Protein AF-A0A0G4G2E6-F1 (afdb_monomer_lite)

Organism: NCBI:txid1169474

Foldseek 3Di:
DDDDDDDDDPPPPDPPPDPDLVVLLVVQQVCLCVQAPQLNLLVVLVVLCVVLVQFWPDFDPDADPSRHTLATHGDLCRGPDPPPPVSNPQVQQQAPRPRFRFSHWDDDPDDPDRTHHSVSNSYPPDHPNRTDDLPPDPPRNPD

Secondary structure (DSSP, 8-state):
-----------------PPPHHHHHHHHHHTHHHH--HHHHHHHHHHHHHHTGGGEEEE-S-B-TTS-BS-EEE-TT--S-TT-TTTT-GGGTB-TTT--BBSS-BS-SSSS---B-TGGGT-SS--GGGB--SSSS-TTT--

Sequence (143 aa):
MPKRVLKSAAFQKKPTQLPAPEKWREELRQRAQEVWPRERTVAKLKEILISEAHHIKSTSTELDGDGVPVRVLWCPRFVTSRDAYGGTATAHHACRVCKRHALHLLGKHGRFDPRWCLECGGASGVPAWYFHDRNADCSLCGK

pLDDT: mean 75.09, std 18.11, range [40.44, 95.62]

Structure (mmCIF, N/CA/C/O backbone):
data_AF-A0A0G4G2E6-F1
#
_entry.id   AF-A0A0G4G2E6-F1
#
loop_
_atom_site.group_PDB
_atom_site.id
_atom_site.type_symbol
_atom_site.label_atom_id
_atom_site.label_alt_id
_atom_site.label_comp_id
_atom_site.label_asym_id
_atom_site.label_entity_id
_atom_site.label_seq_id
_atom_site.pdbx_PDB_ins_code
_atom_site.Cartn_x
_atom_site.Cartn_y
_atom_site.Cartn_z
_atom_site.occupancy
_atom_site.B_iso_or_equiv
_atom_site.auth_seq_id
_atom_site.auth_comp_id
_atom_site.auth_asym_id
_atom_site.auth_atom_id
_atom_site.pdbx_PDB_model_num
ATOM 1 N N . MET A 1 1 ? 38.119 -25.573 56.822 1.00 43.12 1 MET A N 1
ATOM 2 C CA . MET A 1 1 ? 37.737 -24.381 56.028 1.00 43.12 1 MET A CA 1
ATOM 3 C C . MET A 1 1 ? 36.925 -24.833 54.811 1.00 43.12 1 MET A C 1
ATOM 5 O O . MET A 1 1 ? 37.536 -25.318 53.865 1.00 43.12 1 MET A O 1
ATOM 9 N N . PRO A 1 2 ? 35.580 -24.782 54.816 1.00 40.44 2 PRO A N 1
ATOM 10 C CA . PRO A 1 2 ? 34.799 -25.181 53.647 1.00 40.44 2 PRO A CA 1
ATOM 11 C C . PRO A 1 2 ? 34.731 -24.039 52.620 1.00 40.44 2 PRO A C 1
ATOM 13 O O . PRO A 1 2 ? 34.427 -22.895 52.958 1.00 40.44 2 PRO A O 1
ATOM 16 N N . LYS A 1 3 ? 35.038 -24.355 51.356 1.00 41.69 3 LYS A N 1
ATOM 17 C CA . LYS A 1 3 ? 34.981 -23.429 50.215 1.00 41.69 3 LYS A CA 1
ATOM 18 C C . LYS A 1 3 ? 33.520 -23.169 49.825 1.00 41.69 3 LYS A C 1
ATOM 20 O O . LYS A 1 3 ? 32.776 -24.096 49.516 1.00 41.69 3 LYS A O 1
ATOM 25 N N . ARG A 1 4 ? 33.121 -21.896 49.838 1.00 42.12 4 ARG A N 1
ATOM 26 C CA . ARG A 1 4 ? 31.793 -21.403 49.441 1.00 42.12 4 ARG A CA 1
ATOM 27 C C . ARG A 1 4 ? 31.659 -21.494 47.915 1.00 42.12 4 ARG A C 1
ATOM 29 O O . ARG A 1 4 ? 32.361 -20.791 47.198 1.00 42.12 4 ARG A O 1
ATOM 36 N N . VAL A 1 5 ? 30.766 -22.348 47.420 1.00 47.38 5 VAL A N 1
ATOM 37 C CA . VAL A 1 5 ? 30.402 -22.394 45.995 1.00 47.38 5 VAL A CA 1
ATOM 38 C C . VAL A 1 5 ? 29.345 -21.318 45.746 1.00 47.38 5 VAL A C 1
ATOM 40 O O . VAL A 1 5 ? 28.210 -21.438 46.208 1.00 47.38 5 VAL A O 1
ATOM 43 N N . LEU A 1 6 ? 29.719 -20.244 45.048 1.00 46.84 6 LEU A N 1
ATOM 44 C CA . LEU A 1 6 ? 28.772 -19.244 44.556 1.00 46.84 6 LEU A CA 1
ATOM 45 C C . LEU A 1 6 ? 27.986 -19.856 43.390 1.00 46.84 6 LEU A C 1
ATOM 47 O O . LEU A 1 6 ? 28.548 -20.159 42.340 1.00 46.84 6 LEU A O 1
ATOM 51 N N . LYS A 1 7 ? 26.680 -20.062 43.585 1.00 43.22 7 LYS A N 1
ATOM 52 C CA . LYS A 1 7 ? 25.756 -20.431 42.508 1.00 43.22 7 LYS A CA 1
ATOM 53 C C . LYS A 1 7 ? 25.499 -19.193 41.649 1.00 43.22 7 LYS A C 1
ATOM 55 O O . LYS A 1 7 ? 24.774 -18.294 42.066 1.00 43.22 7 LYS A O 1
ATOM 60 N N . SER A 1 8 ? 26.085 -19.151 40.459 1.00 46.00 8 SER A N 1
ATOM 61 C CA . SER A 1 8 ? 25.753 -18.162 39.434 1.00 46.00 8 SER A CA 1
ATOM 62 C C . SER A 1 8 ? 24.308 -18.381 38.984 1.00 46.00 8 SER A C 1
ATOM 64 O O . SER A 1 8 ? 23.977 -19.427 38.425 1.00 46.00 8 SER A O 1
ATOM 66 N N . ALA A 1 9 ? 23.433 -17.415 39.260 1.00 43.56 9 ALA A N 1
ATOM 67 C CA . ALA A 1 9 ? 22.060 -17.427 38.780 1.00 43.56 9 ALA A CA 1
ATOM 68 C C . ALA A 1 9 ? 22.062 -17.372 37.245 1.00 43.56 9 ALA A C 1
ATOM 70 O O . ALA A 1 9 ? 22.510 -16.396 36.644 1.00 43.56 9 ALA A O 1
ATOM 71 N N . ALA A 1 10 ? 21.573 -18.435 36.608 1.00 42.84 10 ALA A N 1
ATOM 72 C CA . ALA A 1 10 ? 21.323 -18.445 35.179 1.00 42.84 10 ALA A CA 1
ATOM 73 C C . ALA A 1 10 ? 20.242 -17.401 34.867 1.00 42.84 10 ALA A C 1
ATOM 75 O O . ALA A 1 10 ? 19.078 -17.564 35.234 1.00 42.84 10 ALA A O 1
ATOM 76 N N . PHE A 1 11 ? 20.633 -16.319 34.194 1.00 44.62 11 PHE A N 1
ATOM 77 C CA . PHE A 1 11 ? 19.711 -15.342 33.631 1.00 44.62 11 PHE A CA 1
ATOM 78 C C . PHE A 1 11 ? 18.948 -16.015 32.483 1.00 44.62 11 PHE A C 1
ATOM 80 O O . PHE A 1 11 ? 19.369 -15.996 31.325 1.00 44.62 11 PHE A O 1
ATOM 87 N N . GLN A 1 12 ? 17.841 -16.680 32.815 1.00 44.94 12 GLN A N 1
ATOM 88 C CA . GLN A 1 12 ? 16.915 -17.210 31.826 1.00 44.94 12 GLN A CA 1
ATOM 89 C C . GLN A 1 12 ? 16.243 -16.024 31.129 1.00 44.94 12 GLN A C 1
ATOM 91 O O . GLN A 1 12 ? 15.268 -15.460 31.627 1.00 44.94 12 GLN A O 1
ATOM 96 N N . LYS A 1 13 ? 16.752 -15.638 29.955 1.00 48.19 13 LYS A N 1
ATOM 97 C CA . LYS A 1 13 ? 15.963 -14.849 29.007 1.00 48.19 13 LYS A CA 1
ATOM 98 C C . LYS A 1 13 ? 14.766 -15.713 28.622 1.00 48.19 13 LYS A C 1
ATOM 100 O O . LYS A 1 13 ? 14.906 -16.629 27.814 1.00 48.19 13 LYS A O 1
ATOM 105 N N . LYS A 1 14 ? 13.603 -15.457 29.231 1.00 43.53 14 LYS A N 1
ATOM 106 C CA . LYS A 1 14 ? 12.336 -16.006 28.740 1.00 43.53 14 LYS A CA 1
ATOM 107 C C . LYS A 1 14 ? 12.252 -15.659 27.250 1.00 43.53 14 LYS A C 1
ATOM 109 O O . LYS A 1 14 ? 12.412 -14.481 26.922 1.00 43.53 14 LYS A O 1
ATOM 114 N N . PRO A 1 15 ? 12.028 -16.628 26.349 1.00 40.56 15 PRO A N 1
ATOM 115 C CA . PRO A 1 15 ? 11.669 -16.284 24.990 1.00 40.56 15 PRO A CA 1
ATOM 116 C C . PRO A 1 15 ? 10.373 -15.490 25.098 1.00 40.56 15 PRO A C 1
ATOM 118 O O . PRO A 1 15 ? 9.390 -15.977 25.658 1.00 40.56 15 PRO A O 1
ATOM 121 N N . THR A 1 16 ? 10.394 -14.240 24.645 1.00 46.38 16 THR A N 1
ATOM 122 C CA . THR A 1 16 ? 9.189 -13.439 24.468 1.00 46.38 16 THR A CA 1
ATOM 123 C C . THR A 1 16 ? 8.375 -14.165 23.402 1.00 46.38 16 THR A C 1
ATOM 125 O O . THR A 1 16 ? 8.564 -13.952 22.207 1.00 46.38 16 THR A O 1
ATOM 128 N N . GLN A 1 17 ? 7.567 -15.141 23.822 1.00 45.22 17 GLN A N 1
ATOM 129 C CA . GLN A 1 17 ? 6.614 -15.796 22.947 1.00 45.22 17 GLN A CA 1
ATOM 130 C C . GLN A 1 17 ? 5.695 -14.686 22.465 1.00 45.22 17 GLN A C 1
ATOM 132 O O . GLN A 1 17 ? 4.942 -14.109 23.249 1.00 45.22 17 GLN A O 1
ATOM 137 N N . LEU A 1 18 ? 5.831 -14.341 21.185 1.00 47.75 18 LEU A N 1
ATOM 138 C CA . LEU A 1 18 ? 4.879 -13.474 20.518 1.00 47.75 18 LEU A CA 1
ATOM 139 C C . LEU A 1 18 ? 3.483 -14.059 20.790 1.00 47.75 18 LEU A C 1
ATOM 141 O O . LEU A 1 18 ? 3.313 -15.275 20.634 1.00 47.75 18 LEU A O 1
ATOM 145 N N . PRO A 1 19 ? 2.517 -13.246 21.249 1.00 51.53 19 PRO A N 1
ATOM 146 C CA . PRO A 1 19 ? 1.179 -13.729 21.552 1.00 51.53 19 PRO A CA 1
ATOM 147 C C . PRO A 1 19 ? 0.596 -14.475 20.351 1.00 51.53 19 PRO A C 1
ATOM 149 O O . PRO A 1 19 ? 0.911 -14.168 19.196 1.00 51.53 19 PRO A O 1
ATOM 152 N N . ALA A 1 20 ? -0.244 -15.476 20.636 1.00 54.38 20 ALA A N 1
ATOM 153 C CA . ALA A 1 20 ? -0.920 -16.258 19.611 1.00 54.38 20 ALA A CA 1
ATOM 154 C C . ALA A 1 20 ? -1.516 -15.305 18.554 1.00 54.38 20 ALA A C 1
ATOM 156 O O . ALA A 1 20 ? -2.177 -14.333 18.942 1.00 54.38 20 ALA A O 1
ATOM 157 N N . PRO A 1 21 ? -1.290 -15.546 17.246 1.00 59.38 21 PRO A N 1
ATOM 158 C CA . PRO A 1 21 ? -1.581 -14.572 16.199 1.00 59.38 21 PRO A CA 1
ATOM 159 C C . PRO A 1 21 ? -3.003 -14.011 16.220 1.00 59.38 21 PRO A C 1
ATOM 161 O O . PRO A 1 21 ? -3.199 -12.917 15.714 1.00 59.38 21 PRO A O 1
ATOM 164 N N . GLU A 1 22 ? -3.982 -14.734 16.766 1.00 59.59 22 GLU A N 1
ATOM 165 C CA . GLU A 1 22 ? -5.382 -14.307 16.853 1.00 59.59 22 GLU A CA 1
ATOM 166 C C . GLU A 1 22 ? -5.667 -13.320 17.988 1.00 59.59 22 GLU A C 1
ATOM 168 O O . GLU A 1 22 ? -6.269 -12.283 17.726 1.00 59.59 22 GLU A O 1
ATOM 173 N N . LYS A 1 23 ? -5.187 -13.566 19.215 1.00 63.09 23 LYS A N 1
ATOM 174 C CA . LYS A 1 23 ? -5.407 -12.634 20.341 1.00 63.09 23 LYS A CA 1
ATOM 175 C C . LYS A 1 23 ? -4.724 -11.286 20.100 1.00 63.09 23 LYS A C 1
ATOM 177 O O . LYS A 1 23 ? -5.325 -10.241 20.309 1.00 63.09 23 LYS A O 1
ATOM 182 N N . TRP A 1 24 ? -3.515 -11.320 19.541 1.00 62.62 24 TRP A N 1
ATOM 183 C CA . TRP A 1 24 ? -2.779 -10.121 19.133 1.00 62.62 24 TRP A CA 1
ATOM 184 C C . TRP A 1 24 ? -3.505 -9.297 18.059 1.00 62.62 24 TRP A C 1
ATOM 186 O O . TRP A 1 24 ? -3.491 -8.069 18.096 1.00 62.62 24 TRP A O 1
ATOM 196 N N . ARG A 1 25 ? -4.151 -9.958 17.086 1.00 60.84 25 ARG A N 1
ATOM 197 C CA . ARG A 1 25 ? -4.929 -9.274 16.035 1.00 60.84 25 ARG A CA 1
ATOM 198 C C . ARG A 1 25 ? -6.130 -8.548 16.617 1.00 60.84 25 ARG A C 1
ATOM 200 O O . ARG A 1 25 ? -6.421 -7.441 16.180 1.00 60.84 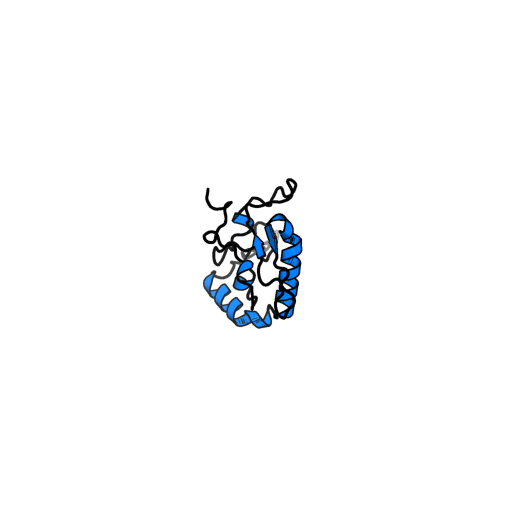25 ARG A O 1
ATOM 207 N N . GLU A 1 26 ? -6.825 -9.188 17.548 1.00 62.53 26 GLU A N 1
ATOM 208 C CA . GLU A 1 26 ? -8.016 -8.624 18.175 1.00 62.53 26 GLU A CA 1
ATOM 209 C C . GLU A 1 26 ? -7.652 -7.395 19.020 1.00 62.53 26 GLU A C 1
ATOM 211 O O . GLU A 1 26 ? -8.236 -6.329 18.841 1.00 62.53 26 GLU A O 1
ATOM 216 N N . GLU A 1 27 ? -6.588 -7.486 19.823 1.00 66.06 27 GLU A N 1
ATOM 217 C CA . GLU A 1 27 ? -6.063 -6.360 20.607 1.00 66.06 27 GLU A CA 1
ATOM 218 C C . GLU A 1 27 ? -5.596 -5.187 19.725 1.00 66.06 27 GLU A C 1
ATOM 220 O O . GLU A 1 27 ? -5.884 -4.026 20.025 1.00 66.06 27 GLU A O 1
ATOM 225 N N . LEU A 1 28 ? -4.911 -5.462 18.606 1.00 63.25 28 LEU A N 1
ATOM 226 C CA . LEU A 1 28 ? -4.496 -4.418 17.661 1.00 63.25 28 LEU A CA 1
ATOM 227 C C . LEU A 1 28 ? -5.677 -3.771 16.932 1.00 63.25 28 LEU A C 1
ATOM 229 O O . LEU A 1 28 ? -5.644 -2.567 16.691 1.00 63.25 28 LEU A O 1
ATOM 233 N N . ARG A 1 29 ? -6.714 -4.541 16.582 1.00 62.06 29 ARG A N 1
ATOM 234 C CA . ARG A 1 29 ? -7.940 -4.004 15.970 1.00 62.06 29 ARG A CA 1
ATOM 235 C C . ARG A 1 29 ? -8.688 -3.094 16.932 1.00 62.06 29 ARG A C 1
ATOM 237 O O . ARG A 1 29 ? -9.109 -2.016 16.528 1.00 62.06 29 ARG A O 1
ATOM 244 N N . GLN A 1 30 ? -8.808 -3.496 18.194 1.00 62.12 30 GLN A N 1
ATOM 245 C CA . GLN A 1 30 ? -9.496 -2.711 19.221 1.00 62.12 30 GLN A CA 1
ATOM 246 C C . GLN A 1 30 ? -8.768 -1.398 19.533 1.00 62.12 30 GLN A C 1
ATOM 248 O O . GLN A 1 30 ? -9.410 -0.402 19.847 1.00 62.12 30 GLN A O 1
ATOM 253 N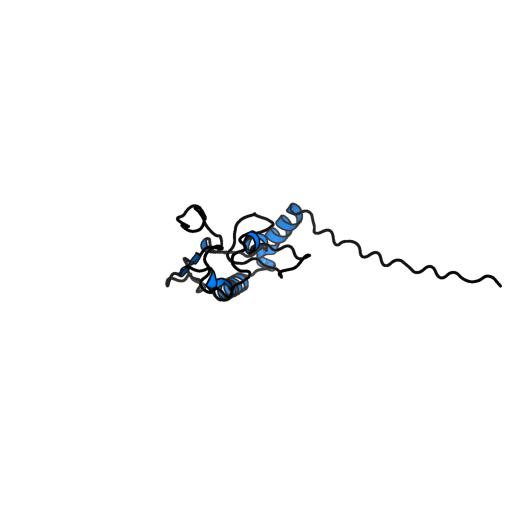 N . ARG A 1 31 ? -7.440 -1.364 19.375 1.00 58.84 31 ARG A N 1
ATOM 254 C CA . ARG A 1 31 ? -6.607 -0.175 19.626 1.00 58.84 31 ARG A CA 1
ATOM 255 C C . ARG A 1 31 ? -6.175 0.555 18.357 1.00 58.84 31 ARG A C 1
ATOM 257 O O . ARG A 1 31 ? -5.382 1.486 18.424 1.00 58.84 31 ARG A O 1
ATOM 264 N N . ALA A 1 32 ? -6.690 0.151 17.200 1.00 59.62 32 ALA A N 1
ATOM 265 C CA . ALA A 1 32 ? -6.304 0.656 15.887 1.00 59.62 32 ALA A CA 1
ATOM 266 C C . ALA A 1 32 ? -6.277 2.194 15.822 1.00 59.62 32 ALA A C 1
ATOM 268 O O . ALA A 1 32 ? -5.267 2.783 15.447 1.00 59.62 32 ALA A O 1
ATOM 269 N N . GLN A 1 33 ? -7.345 2.851 16.285 1.00 53.00 33 GLN A N 1
ATOM 270 C CA . GLN A 1 33 ? -7.457 4.315 16.278 1.00 53.00 33 GLN A CA 1
ATOM 271 C C . GLN A 1 33 ? -6.564 5.008 17.323 1.00 53.00 33 GLN A C 1
ATOM 273 O O . GLN A 1 33 ? -6.071 6.102 17.065 1.00 53.00 33 GLN A O 1
ATOM 278 N N . GLU A 1 34 ? -6.287 4.364 18.461 1.00 59.34 34 GLU A N 1
ATOM 279 C CA . GLU A 1 34 ? -5.348 4.879 19.472 1.00 59.34 34 GLU A CA 1
ATOM 280 C C . GLU A 1 34 ? -3.887 4.756 19.012 1.00 59.34 34 GLU A C 1
ATOM 282 O O . GLU A 1 34 ? -3.034 5.573 19.356 1.00 59.34 34 G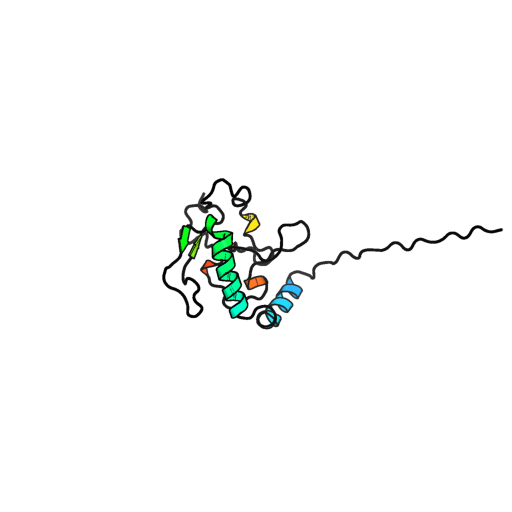LU A O 1
ATOM 287 N N . VAL A 1 35 ? -3.583 3.718 18.228 1.00 65.75 35 VAL A N 1
ATOM 288 C CA . VAL A 1 35 ? -2.229 3.407 17.753 1.00 65.75 35 VAL A CA 1
ATOM 289 C C . VAL A 1 35 ? -1.927 4.132 16.431 1.00 65.75 35 VAL A C 1
ATOM 291 O O . VAL A 1 35 ? -0.785 4.552 16.205 1.00 65.75 35 VAL A O 1
ATOM 294 N N . TRP A 1 36 ? -2.933 4.328 15.573 1.00 78.56 36 TRP A N 1
ATOM 295 C CA . TRP A 1 36 ? -2.826 4.948 14.249 1.00 78.56 36 TRP A CA 1
ATOM 296 C C . TRP A 1 36 ? -3.961 5.948 13.960 1.00 78.56 36 TRP A C 1
ATOM 298 O O . TRP A 1 36 ? -4.920 5.619 13.252 1.00 78.56 36 TRP A O 1
ATOM 308 N N . PRO A 1 37 ? -3.808 7.209 14.401 1.00 84.94 37 PRO A N 1
ATOM 309 C CA . PRO A 1 37 ? -4.624 8.318 13.909 1.00 84.94 37 PRO A CA 1
ATOM 310 C C . PRO A 1 37 ? -4.579 8.432 12.376 1.00 84.94 37 PRO A C 1
ATOM 312 O O . PRO A 1 37 ? -3.611 7.989 11.732 1.00 84.94 37 PRO A O 1
ATOM 315 N N . ARG A 1 38 ? -5.609 9.042 11.772 1.00 88.06 38 ARG A N 1
ATOM 316 C CA . ARG A 1 38 ? -5.707 9.185 10.308 1.00 88.06 38 ARG A CA 1
ATOM 317 C C . ARG A 1 38 ? -4.499 9.929 9.748 1.00 88.06 38 ARG A C 1
ATOM 319 O O . ARG A 1 38 ? -3.891 9.456 8.791 1.00 88.06 38 ARG A O 1
ATOM 326 N N . GLU A 1 39 ? -4.085 11.009 10.396 1.00 90.50 39 GLU A N 1
ATOM 327 C CA . GLU A 1 39 ? -2.952 11.852 10.007 1.00 90.50 39 GLU A CA 1
ATOM 328 C C . GLU A 1 39 ? -1.651 11.044 9.969 1.00 90.50 39 GLU A C 1
ATOM 330 O O . GLU A 1 39 ? -0.861 11.151 9.029 1.00 90.50 39 GLU A O 1
ATOM 335 N N . ARG A 1 40 ? -1.455 10.161 10.959 1.00 91.00 40 ARG A N 1
ATOM 336 C CA . ARG A 1 40 ? -0.297 9.262 11.010 1.00 91.00 40 ARG A CA 1
ATOM 337 C C . ARG A 1 40 ? -0.331 8.251 9.866 1.00 91.00 40 ARG A C 1
ATOM 339 O O . ARG A 1 40 ? 0.705 7.978 9.257 1.00 91.00 40 ARG A O 1
ATOM 346 N N . THR A 1 41 ? -1.508 7.707 9.562 1.00 92.06 41 THR A N 1
ATOM 347 C CA . THR A 1 41 ? -1.688 6.775 8.441 1.00 92.06 41 THR A CA 1
ATOM 348 C C . THR A 1 41 ? -1.385 7.461 7.110 1.00 92.06 41 THR A C 1
ATOM 350 O O . THR A 1 41 ? -0.623 6.924 6.310 1.00 92.06 41 THR A O 1
ATOM 353 N N . VAL A 1 42 ? -1.897 8.675 6.903 1.00 94.31 42 VAL A N 1
ATOM 354 C CA . VAL A 1 42 ? -1.650 9.498 5.708 1.00 94.31 42 VAL A CA 1
ATOM 355 C C . VAL A 1 42 ? -0.163 9.809 5.550 1.00 94.31 42 VAL A C 1
ATOM 357 O O . VAL A 1 42 ? 0.396 9.600 4.471 1.00 94.31 42 VAL A O 1
ATOM 360 N N . ALA A 1 43 ? 0.505 10.243 6.622 1.00 94.06 43 ALA A N 1
ATOM 361 C CA . ALA A 1 43 ? 1.942 10.503 6.604 1.00 94.06 43 ALA A CA 1
ATOM 362 C C . ALA A 1 43 ? 2.734 9.248 6.206 1.00 94.06 43 ALA A C 1
ATOM 364 O O . ALA A 1 43 ? 3.620 9.314 5.351 1.00 94.06 43 ALA A O 1
ATOM 365 N N . LYS A 1 44 ? 2.365 8.083 6.756 1.00 94.62 44 LYS A N 1
ATOM 366 C CA . LYS A 1 44 ? 3.034 6.824 6.419 1.00 94.62 44 LYS A CA 1
ATOM 367 C C . LYS A 1 44 ? 2.761 6.372 4.984 1.00 94.62 44 LYS A C 1
ATOM 369 O O . LYS A 1 44 ? 3.670 5.859 4.342 1.00 94.62 44 LYS A O 1
ATOM 374 N N . LEU A 1 45 ? 1.551 6.574 4.460 1.00 95.56 45 LEU A N 1
ATOM 375 C CA . LEU A 1 45 ? 1.236 6.278 3.057 1.00 95.56 45 LEU A CA 1
ATOM 376 C C . LEU A 1 45 ? 2.096 7.120 2.106 1.00 95.56 45 LEU A C 1
ATOM 378 O O . LEU A 1 45 ? 2.644 6.575 1.152 1.00 95.56 45 LEU A O 1
ATOM 382 N N . LYS A 1 46 ? 2.281 8.415 2.395 1.00 95.25 46 LYS A N 1
ATOM 383 C CA . LYS A 1 46 ? 3.152 9.304 1.605 1.00 95.25 46 LYS A CA 1
ATOM 384 C C . LYS A 1 46 ? 4.617 8.856 1.652 1.00 95.25 46 LYS A C 1
ATOM 386 O O . LYS A 1 46 ? 5.266 8.805 0.612 1.00 95.25 46 LYS A O 1
ATOM 391 N N . GLU A 1 47 ? 5.115 8.459 2.823 1.00 94.38 47 GLU A N 1
ATOM 392 C CA . GLU A 1 47 ? 6.463 7.887 2.972 1.00 94.38 47 GLU A CA 1
ATOM 393 C C . GLU A 1 47 ? 6.633 6.605 2.138 1.00 94.38 47 GLU A C 1
ATOM 395 O O . GLU A 1 47 ? 7.619 6.466 1.419 1.00 94.38 47 GLU A O 1
ATOM 400 N N . ILE A 1 48 ? 5.646 5.703 2.185 1.00 94.06 48 ILE A N 1
ATOM 401 C CA . ILE A 1 48 ? 5.651 4.437 1.438 1.00 94.06 48 ILE A CA 1
ATOM 402 C C . ILE A 1 48 ? 5.715 4.683 -0.071 1.00 94.06 48 ILE A C 1
ATOM 404 O O . ILE A 1 48 ? 6.475 4.007 -0.761 1.00 94.06 48 ILE A O 1
ATOM 408 N N . LEU A 1 49 ? 4.956 5.654 -0.588 1.00 94.44 49 LEU A N 1
ATOM 409 C CA . LEU A 1 49 ? 4.982 5.996 -2.014 1.00 94.44 49 LEU A CA 1
ATOM 410 C C . LEU A 1 49 ? 6.374 6.429 -2.485 1.00 94.44 49 LEU A C 1
ATOM 412 O O . LEU A 1 49 ? 6.741 6.151 -3.623 1.00 94.44 49 LEU A O 1
ATOM 416 N N . ILE A 1 50 ? 7.154 7.071 -1.613 1.00 92.06 50 ILE A N 1
ATOM 417 C CA . ILE A 1 50 ? 8.522 7.500 -1.913 1.00 92.06 50 ILE A CA 1
ATOM 418 C C . ILE A 1 50 ? 9.488 6.316 -1.793 1.00 92.06 50 ILE A C 1
ATOM 420 O O . ILE A 1 50 ? 10.249 6.046 -2.722 1.00 92.06 50 ILE A O 1
ATOM 424 N N . SER A 1 51 ? 9.460 5.587 -0.673 1.00 89.06 51 SER A N 1
ATOM 425 C CA . SER A 1 51 ? 10.420 4.505 -0.408 1.00 89.06 51 SER A CA 1
ATOM 426 C C . SER A 1 51 ? 10.252 3.310 -1.349 1.00 89.06 51 SER A C 1
ATOM 428 O O . SER A 1 51 ? 11.228 2.655 -1.707 1.00 89.06 51 SER A O 1
ATOM 430 N N . GLU A 1 52 ? 9.019 3.043 -1.778 1.00 90.88 52 GLU A N 1
ATOM 431 C CA . GLU A 1 52 ? 8.658 1.916 -2.646 1.00 90.88 52 GLU A CA 1
ATOM 432 C C . GLU A 1 52 ? 8.391 2.355 -4.092 1.00 90.88 52 GLU A C 1
ATOM 434 O O . GLU A 1 52 ? 7.853 1.583 -4.885 1.00 90.88 52 GLU A O 1
ATOM 439 N N . ALA A 1 53 ? 8.791 3.576 -4.474 1.00 91.31 53 ALA A N 1
ATOM 440 C CA . ALA A 1 53 ? 8.585 4.121 -5.820 1.00 91.31 53 ALA A CA 1
ATOM 441 C C . ALA A 1 53 ? 9.109 3.197 -6.932 1.00 91.31 53 ALA A C 1
ATOM 443 O O . ALA A 1 53 ? 8.557 3.150 -8.028 1.00 91.31 53 ALA A O 1
ATOM 444 N N . HIS A 1 54 ? 10.139 2.404 -6.636 1.00 88.56 54 HIS A N 1
ATOM 445 C CA . HIS A 1 54 ? 10.712 1.437 -7.565 1.00 88.56 54 HIS A CA 1
ATOM 446 C C . HIS A 1 54 ? 9.755 0.291 -7.938 1.00 88.56 54 HIS A C 1
ATOM 448 O O . HIS A 1 54 ? 9.954 -0.329 -8.979 1.00 88.56 54 HIS A O 1
ATOM 454 N N . HIS A 1 55 ? 8.703 0.044 -7.152 1.00 89.75 55 HIS A N 1
ATOM 455 C CA . HIS A 1 55 ? 7.641 -0.924 -7.442 1.00 89.75 55 HIS A CA 1
ATOM 456 C C . HIS A 1 55 ? 6.409 -0.326 -8.127 1.00 89.75 55 HIS A C 1
ATOM 458 O O . HIS A 1 55 ? 5.533 -1.070 -8.591 1.00 89.75 55 HIS A O 1
ATOM 464 N N . ILE A 1 56 ? 6.327 1.001 -8.203 1.00 91.06 56 ILE A N 1
ATOM 465 C CA . ILE A 1 56 ? 5.164 1.726 -8.709 1.00 91.06 56 ILE A CA 1
ATOM 466 C C . ILE A 1 56 ? 5.303 1.931 -10.217 1.00 91.06 56 ILE A C 1
ATOM 468 O O . ILE A 1 56 ? 6.278 2.495 -10.702 1.00 91.06 56 ILE A O 1
ATOM 472 N N . LYS A 1 57 ? 4.299 1.472 -10.966 1.00 89.75 57 LYS A N 1
ATOM 473 C CA . LYS A 1 57 ? 4.191 1.668 -12.418 1.00 89.75 57 LYS A CA 1
ATOM 474 C C . LYS A 1 57 ? 3.605 3.037 -12.752 1.00 89.75 57 LYS A C 1
ATOM 476 O O . LYS A 1 57 ? 4.041 3.666 -13.708 1.00 89.75 57 LYS A O 1
ATOM 481 N N . SER A 1 58 ? 2.603 3.472 -11.990 1.00 90.50 58 SER A N 1
ATOM 482 C CA . SER A 1 58 ? 1.971 4.784 -12.142 1.00 90.50 58 SER A CA 1
ATOM 483 C C . SER A 1 58 ? 1.150 5.171 -10.908 1.00 90.50 58 SER A C 1
ATOM 485 O O . SER A 1 58 ? 0.683 4.315 -10.152 1.00 90.50 58 SER A O 1
ATOM 487 N N . THR A 1 59 ? 0.948 6.475 -10.722 1.00 92.12 59 THR A N 1
ATOM 488 C CA . THR A 1 59 ? 0.078 7.073 -9.697 1.00 92.12 59 THR A CA 1
ATOM 489 C C . THR A 1 59 ? -0.936 8.000 -10.359 1.00 92.12 59 THR A C 1
ATOM 491 O O . THR A 1 59 ? -0.603 8.672 -11.336 1.00 92.12 59 THR A O 1
ATOM 494 N N . SER A 1 60 ? -2.165 8.059 -9.842 1.00 91.12 60 SER A N 1
ATOM 495 C CA . SER A 1 60 ? -3.145 9.055 -10.287 1.00 91.12 60 SER A CA 1
ATOM 496 C C . SER A 1 60 ? -2.718 10.469 -9.898 1.00 91.12 60 SER A C 1
ATOM 498 O O . SER A 1 60 ? -2.060 10.671 -8.879 1.00 91.12 60 SER A O 1
ATOM 500 N N . THR A 1 61 ? -3.145 11.450 -10.691 1.00 90.94 61 THR A N 1
ATOM 501 C CA . THR A 1 61 ? -3.071 12.875 -10.333 1.00 90.94 61 THR A CA 1
ATOM 502 C C . THR A 1 61 ? -4.215 13.302 -9.412 1.00 90.94 61 THR A C 1
ATOM 504 O O . THR A 1 61 ? -4.069 14.263 -8.666 1.00 90.94 61 THR A O 1
ATOM 50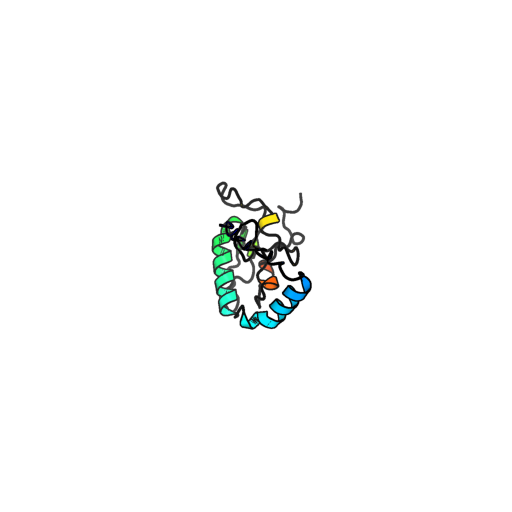7 N N . GLU A 1 62 ? -5.340 12.581 -9.434 1.00 95.50 62 GLU A N 1
ATOM 508 C CA . GLU A 1 62 ? -6.436 12.748 -8.478 1.00 95.50 62 GLU A CA 1
ATOM 509 C C . GLU A 1 62 ? -5.999 12.279 -7.079 1.00 95.50 62 GLU A C 1
ATOM 511 O O . GLU A 1 62 ? -5.419 11.193 -6.924 1.00 95.50 62 GLU A O 1
ATOM 516 N N . LEU A 1 63 ? -6.279 13.112 -6.075 1.00 95.62 63 LEU A N 1
ATOM 517 C CA . LEU A 1 63 ? -5.974 12.887 -4.665 1.00 95.62 63 LEU A CA 1
ATOM 518 C C . LEU A 1 63 ? -7.278 12.826 -3.857 1.00 95.62 63 LEU A C 1
ATOM 520 O O . LEU A 1 63 ? -8.246 13.505 -4.192 1.00 95.62 63 LEU A O 1
ATOM 524 N N . ASP A 1 64 ? -7.292 12.033 -2.789 1.00 92.31 64 ASP A N 1
ATOM 525 C CA . ASP A 1 64 ? -8.370 12.041 -1.803 1.00 92.31 64 ASP A CA 1
ATOM 526 C C . ASP A 1 64 ? -8.346 13.323 -0.944 1.00 92.31 64 ASP A C 1
ATOM 528 O O . ASP A 1 64 ? -7.461 14.175 -1.074 1.00 92.31 64 ASP A O 1
ATOM 532 N N . GLY A 1 65 ? -9.317 13.456 -0.033 1.00 92.38 65 GLY A N 1
ATOM 533 C CA . GLY A 1 65 ? -9.421 14.607 0.874 1.00 92.38 65 GLY A CA 1
ATOM 534 C C . GLY A 1 65 ? -8.213 14.819 1.800 1.00 92.38 65 GLY A C 1
ATOM 535 O O . GLY A 1 65 ? -8.077 15.898 2.367 1.00 92.38 65 GLY A O 1
ATOM 536 N N . ASP A 1 66 ? -7.312 13.838 1.913 1.00 91.81 66 ASP A N 1
ATOM 537 C CA . ASP A 1 66 ? -6.090 13.893 2.724 1.00 91.81 66 ASP A CA 1
ATOM 538 C C . ASP A 1 66 ? -4.811 14.069 1.869 1.00 91.81 66 ASP A C 1
ATOM 540 O O . ASP A 1 66 ? -3.665 14.016 2.359 1.00 91.81 66 ASP A O 1
ATOM 544 N N . GLY A 1 67 ? -4.980 14.291 0.563 1.00 92.06 67 GLY A N 1
ATOM 545 C CA . GLY A 1 67 ? -3.888 14.477 -0.384 1.00 92.06 67 GLY A CA 1
ATOM 546 C C . GLY A 1 67 ? -3.126 13.185 -0.688 1.00 92.06 67 GLY A C 1
ATOM 547 O O . GLY A 1 67 ? -1.915 13.236 -0.921 1.00 92.06 67 GLY A O 1
ATOM 548 N N . VAL A 1 68 ? -3.785 12.027 -0.618 1.00 94.75 68 VAL A N 1
ATOM 549 C CA . VAL A 1 68 ? -3.234 10.718 -0.999 1.00 94.75 68 VAL A CA 1
ATOM 550 C C . VAL A 1 68 ? -3.784 10.332 -2.377 1.00 94.75 68 VAL A C 1
ATOM 552 O O . VAL A 1 68 ? -4.984 10.475 -2.593 1.00 94.75 68 VAL A O 1
ATOM 555 N N . PRO A 1 69 ? -2.969 9.824 -3.324 1.00 94.50 69 PRO A N 1
ATOM 556 C CA . PRO A 1 69 ? -3.476 9.397 -4.625 1.00 94.50 69 PRO A CA 1
ATOM 557 C C . PRO A 1 69 ? -4.635 8.410 -4.496 1.00 94.50 69 PRO A C 1
ATOM 559 O O . PRO A 1 69 ? -4.541 7.428 -3.756 1.00 94.50 69 PRO A O 1
ATOM 562 N N . VAL A 1 70 ? -5.717 8.639 -5.242 1.00 94.06 70 VAL A N 1
ATOM 563 C CA . VAL A 1 70 ? -6.881 7.737 -5.223 1.00 94.06 70 VAL A CA 1
ATOM 564 C C . VAL A 1 70 ? -6.566 6.381 -5.856 1.00 94.06 70 VAL A C 1
ATOM 566 O O . VAL A 1 70 ? -7.159 5.366 -5.487 1.00 94.06 70 VAL A O 1
ATOM 569 N N . ARG A 1 71 ? -5.611 6.333 -6.796 1.00 92.69 71 ARG A N 1
ATOM 570 C CA . ARG A 1 71 ? -5.161 5.106 -7.464 1.00 92.69 71 ARG A CA 1
ATOM 571 C C . ARG A 1 71 ? -3.641 5.059 -7.577 1.00 92.69 71 ARG A C 1
ATOM 573 O O . ARG A 1 71 ? -2.991 6.030 -7.959 1.00 92.69 71 ARG A O 1
ATOM 580 N N . VAL A 1 72 ? -3.087 3.879 -7.318 1.00 92.62 72 VAL A N 1
ATOM 581 C CA . VAL A 1 72 ? -1.662 3.574 -7.480 1.00 92.62 72 VAL A CA 1
ATOM 582 C C . VAL A 1 72 ? -1.545 2.192 -8.101 1.00 92.62 72 VAL A C 1
ATOM 584 O O . VAL A 1 72 ? -2.032 1.211 -7.539 1.00 92.62 72 VAL A O 1
ATOM 587 N N . LEU A 1 73 ? -0.904 2.103 -9.262 1.00 91.25 73 LEU A N 1
ATOM 588 C CA . LEU A 1 73 ? -0.629 0.834 -9.920 1.00 91.25 73 LEU A CA 1
ATOM 589 C C . LEU A 1 73 ? 0.801 0.414 -9.602 1.00 91.25 73 LEU A C 1
ATOM 591 O O . LEU A 1 73 ? 1.753 1.106 -9.954 1.00 91.25 73 LEU A O 1
ATOM 595 N N . TRP A 1 74 ? 0.967 -0.744 -8.973 1.00 91.50 74 TRP A N 1
ATOM 596 C CA . TRP A 1 74 ? 2.279 -1.240 -8.565 1.00 91.50 74 TRP A CA 1
ATOM 597 C C . TRP A 1 74 ? 2.338 -2.769 -8.601 1.00 91.50 74 TRP A C 1
ATOM 599 O O . TRP A 1 74 ? 1.314 -3.457 -8.669 1.00 91.50 74 TRP A O 1
ATOM 609 N N . CYS A 1 75 ? 3.550 -3.320 -8.584 1.00 89.25 75 CYS A N 1
ATOM 610 C CA . CYS A 1 75 ? 3.769 -4.761 -8.514 1.00 89.25 75 CYS A CA 1
ATOM 611 C C . CYS A 1 75 ? 5.079 -5.072 -7.781 1.00 89.25 75 CYS A C 1
ATOM 613 O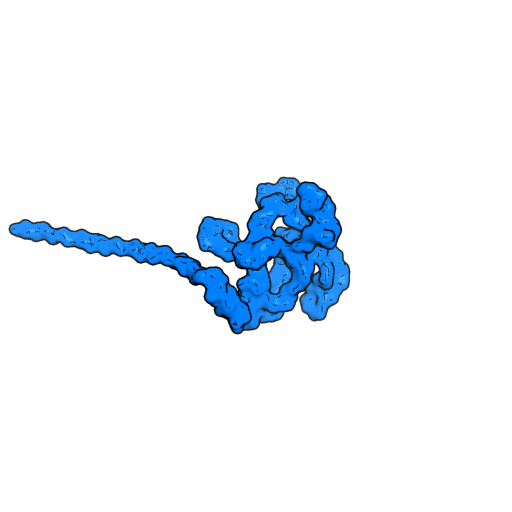 O . CYS A 1 75 ? 6.100 -4.482 -8.127 1.00 89.25 75 CYS A O 1
ATOM 615 N N . PRO A 1 76 ? 5.112 -6.064 -6.870 1.00 86.88 76 PRO A N 1
ATOM 616 C CA . PRO A 1 76 ? 6.349 -6.450 -6.184 1.00 86.88 76 PRO A CA 1
ATOM 617 C C . PRO A 1 76 ? 7.427 -7.005 -7.134 1.00 86.88 76 PRO A C 1
ATOM 619 O O . PRO A 1 76 ? 8.598 -7.044 -6.783 1.00 86.88 76 PRO A O 1
ATOM 622 N N . ARG A 1 77 ? 7.046 -7.461 -8.339 1.00 84.25 77 ARG A N 1
ATOM 623 C CA . ARG A 1 77 ? 7.975 -7.927 -9.387 1.00 84.25 77 ARG A CA 1
ATOM 624 C C . ARG A 1 77 ? 8.445 -6.802 -10.318 1.00 84.25 77 ARG A C 1
ATOM 626 O O . ARG A 1 77 ? 9.376 -7.014 -11.087 1.00 84.25 77 ARG A O 1
ATOM 633 N N . PHE A 1 78 ? 7.789 -5.640 -10.302 1.00 86.06 78 PHE A N 1
ATOM 634 C CA . PHE A 1 78 ? 8.217 -4.482 -11.084 1.00 86.06 78 PHE A CA 1
ATOM 635 C C . PHE A 1 78 ? 9.316 -3.750 -10.324 1.00 86.06 78 PHE A C 1
ATOM 637 O O . PHE A 1 78 ? 9.131 -3.467 -9.148 1.00 86.06 78 PHE A O 1
ATOM 644 N N . VAL A 1 79 ? 10.445 -3.468 -10.970 1.00 84.56 79 VAL A N 1
ATOM 645 C CA . VAL A 1 79 ? 11.557 -2.735 -10.358 1.00 84.56 79 VAL A CA 1
ATOM 646 C C . VAL A 1 79 ? 12.158 -1.799 -11.407 1.00 84.56 79 VAL A C 1
ATOM 648 O O . VAL A 1 79 ? 12.639 -2.269 -12.436 1.00 84.56 79 VAL A O 1
ATOM 651 N N . THR A 1 80 ? 12.121 -0.485 -11.172 1.00 77.69 80 THR A N 1
ATOM 652 C CA . THR A 1 80 ? 12.625 0.527 -12.128 1.00 77.69 80 THR A CA 1
ATOM 653 C C . THR A 1 80 ? 14.146 0.706 -12.111 1.00 77.69 80 THR A C 1
ATOM 655 O O . THR A 1 80 ? 14.705 1.193 -13.090 1.00 77.69 80 THR A O 1
ATOM 658 N N . SER A 1 81 ? 14.832 0.284 -11.043 1.00 68.25 81 SER A N 1
ATOM 659 C CA . SER A 1 81 ? 16.296 0.322 -10.929 1.00 68.25 81 SER A CA 1
ATOM 660 C C . SER A 1 81 ? 16.876 -1.071 -10.686 1.00 68.25 81 SER A C 1
ATOM 662 O O . SER A 1 81 ? 16.425 -1.798 -9.802 1.00 68.25 81 SER A O 1
ATOM 664 N N . ARG A 1 82 ? 17.925 -1.431 -11.438 1.00 56.31 82 ARG A N 1
ATOM 665 C CA . ARG A 1 82 ? 18.652 -2.700 -11.256 1.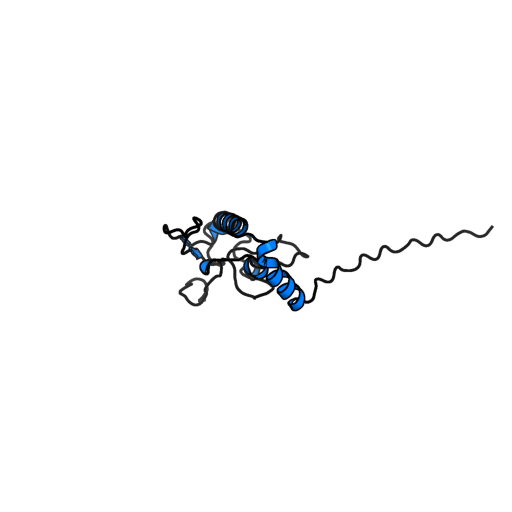00 56.31 82 ARG A CA 1
ATOM 666 C C . ARG A 1 82 ? 19.374 -2.789 -9.903 1.00 56.31 82 ARG A C 1
ATOM 668 O O . ARG A 1 82 ? 19.659 -3.899 -9.469 1.00 56.31 82 ARG A O 1
ATOM 675 N N . ASP A 1 83 ? 19.598 -1.660 -9.225 1.00 56.53 83 ASP A N 1
ATOM 676 C CA . ASP A 1 83 ? 20.316 -1.599 -7.944 1.00 56.53 83 ASP A CA 1
ATOM 677 C C . ASP A 1 83 ? 19.441 -1.892 -6.718 1.00 56.53 83 ASP A C 1
ATOM 679 O O . ASP A 1 83 ? 19.935 -1.982 -5.592 1.00 56.53 83 ASP A O 1
ATOM 683 N N . ALA A 1 84 ? 18.137 -2.111 -6.903 1.00 59.66 84 ALA A N 1
ATOM 684 C CA . ALA A 1 84 ? 17.267 -2.613 -5.845 1.00 59.66 84 ALA A CA 1
ATOM 685 C C . ALA A 1 84 ? 17.461 -4.137 -5.675 1.00 59.66 84 ALA A C 1
ATOM 687 O O . ALA A 1 84 ? 16.541 -4.930 -5.881 1.00 59.66 84 ALA A O 1
ATOM 688 N N . TYR A 1 85 ? 18.670 -4.557 -5.281 1.00 48.41 85 TYR A N 1
ATOM 689 C CA . TYR A 1 85 ? 19.105 -5.961 -5.153 1.00 48.41 85 TYR A CA 1
ATOM 690 C C . TYR A 1 85 ? 18.285 -6.807 -4.148 1.00 48.41 85 TYR A C 1
ATOM 692 O O . TYR A 1 85 ? 18.438 -8.024 -4.096 1.00 48.41 85 TYR A O 1
ATOM 700 N N . GLY A 1 86 ? 17.376 -6.196 -3.377 1.00 48.69 86 GLY A N 1
ATOM 701 C CA . GLY A 1 86 ? 16.412 -6.884 -2.503 1.00 48.69 86 GLY A CA 1
ATOM 702 C C . GLY A 1 86 ? 14.939 -6.757 -2.919 1.00 48.69 86 GLY A C 1
ATOM 703 O O . GLY A 1 86 ? 14.079 -7.329 -2.243 1.00 48.69 86 GLY A O 1
ATOM 704 N N . GLY A 1 87 ? 14.644 -6.010 -3.993 1.00 51.09 87 GLY A N 1
ATOM 705 C CA . GLY A 1 87 ? 13.291 -5.603 -4.392 1.00 51.09 87 GLY A CA 1
ATOM 706 C C . GLY A 1 87 ? 12.469 -6.705 -5.064 1.00 51.09 87 GLY A C 1
ATOM 707 O O . GLY A 1 87 ? 11.254 -6.739 -4.936 1.00 51.09 87 GLY A O 1
ATOM 708 N N . THR A 1 88 ? 13.095 -7.683 -5.717 1.00 56.41 88 THR A N 1
ATOM 709 C CA . THR A 1 88 ? 12.355 -8.749 -6.426 1.00 56.41 88 THR A CA 1
ATOM 710 C C . THR A 1 88 ? 11.747 -9.808 -5.502 1.00 56.41 88 THR A C 1
ATOM 712 O O . THR A 1 88 ? 10.918 -10.615 -5.934 1.00 56.41 88 THR A O 1
ATOM 715 N N . ALA A 1 89 ? 12.130 -9.830 -4.221 1.00 65.62 89 ALA A N 1
ATOM 716 C CA . ALA A 1 89 ? 11.635 -10.805 -3.263 1.00 65.62 89 ALA A CA 1
ATOM 717 C C . ALA A 1 89 ? 10.179 -10.498 -2.877 1.00 65.62 89 ALA A C 1
ATOM 719 O O . ALA A 1 89 ? 9.903 -9.744 -1.947 1.00 65.62 89 ALA A O 1
ATOM 720 N N . THR A 1 90 ? 9.220 -11.161 -3.526 1.00 71.00 90 THR A N 1
ATOM 721 C CA . THR A 1 90 ? 7.778 -11.007 -3.243 1.00 71.00 90 THR A CA 1
ATOM 722 C C . THR A 1 90 ? 7.416 -11.267 -1.779 1.00 71.00 90 THR A C 1
ATOM 724 O O . THR A 1 90 ? 6.496 -10.651 -1.244 1.00 71.00 90 THR A O 1
ATOM 727 N N . ALA A 1 91 ? 8.170 -12.134 -1.096 1.00 75.06 91 ALA A N 1
ATOM 728 C CA . ALA A 1 91 ? 8.008 -12.402 0.333 1.00 75.06 91 ALA A CA 1
ATOM 729 C C . ALA A 1 91 ? 8.241 -11.157 1.210 1.00 75.06 91 ALA A C 1
ATOM 731 O O . ALA A 1 91 ? 7.805 -11.125 2.364 1.00 75.06 91 ALA A O 1
ATOM 732 N N . HIS A 1 92 ? 8.915 -10.124 0.691 1.00 81.31 92 HIS A N 1
ATOM 733 C CA . HIS A 1 92 ? 9.107 -8.860 1.393 1.00 81.31 92 HIS A CA 1
ATOM 734 C C . HIS A 1 92 ? 7.843 -8.019 1.524 1.00 81.31 92 HIS A C 1
ATOM 736 O O . HIS A 1 92 ? 7.696 -7.307 2.513 1.00 81.31 92 HIS A O 1
ATOM 742 N N . HIS A 1 93 ? 6.906 -8.238 0.612 1.00 88.38 93 HIS A N 1
ATOM 743 C CA . HIS A 1 93 ? 5.616 -7.566 0.539 1.00 88.38 93 HIS A CA 1
ATOM 744 C C . HIS A 1 93 ? 4.481 -8.395 1.155 1.00 88.38 93 HIS A C 1
ATOM 746 O O . HIS A 1 93 ? 3.383 -7.894 1.370 1.00 88.38 93 HIS A O 1
ATOM 752 N N . ALA A 1 94 ? 4.721 -9.671 1.473 1.00 88.38 94 ALA A N 1
ATOM 753 C CA . ALA A 1 94 ? 3.706 -10.566 2.023 1.00 88.38 94 ALA A CA 1
ATOM 754 C C . ALA A 1 94 ? 3.510 -10.366 3.537 1.00 88.38 94 ALA A C 1
ATOM 756 O O . ALA A 1 94 ? 4.375 -10.704 4.353 1.00 88.38 94 ALA A O 1
ATOM 757 N N . CYS A 1 95 ? 2.336 -9.870 3.931 1.00 87.19 95 CYS A N 1
ATOM 758 C CA . CYS A 1 95 ? 1.974 -9.723 5.337 1.00 87.19 95 CYS A CA 1
ATOM 759 C C . CYS A 1 95 ? 1.926 -11.093 6.031 1.00 87.19 95 CYS A C 1
ATOM 761 O O . CYS A 1 95 ? 1.209 -11.998 5.599 1.00 87.19 95 CYS A O 1
ATOM 763 N N . ARG A 1 96 ? 2.628 -11.260 7.162 1.00 82.81 96 ARG A N 1
ATOM 764 C CA . ARG A 1 96 ? 2.631 -12.546 7.888 1.00 82.81 96 ARG A CA 1
ATOM 765 C C . ARG A 1 96 ? 1.265 -12.913 8.470 1.00 82.81 96 ARG A C 1
ATOM 767 O O . ARG A 1 96 ? 1.007 -14.099 8.682 1.00 82.81 96 ARG A O 1
ATOM 774 N N . VAL A 1 97 ? 0.418 -11.908 8.689 1.00 83.38 97 VAL A N 1
ATOM 775 C CA . VAL A 1 97 ? -0.884 -12.003 9.351 1.00 83.38 97 VAL A CA 1
ATOM 776 C C . VAL A 1 97 ? -1.981 -12.380 8.351 1.00 83.38 97 VAL A C 1
ATOM 778 O O . VAL A 1 97 ? -2.518 -13.484 8.433 1.00 83.38 97 VAL A O 1
ATOM 781 N N . CYS A 1 98 ? -2.277 -11.499 7.391 1.00 86.19 98 CYS A N 1
ATOM 782 C CA . CYS A 1 98 ? -3.365 -11.677 6.420 1.00 86.19 98 CYS A CA 1
ATOM 783 C C . CYS A 1 98 ? -2.928 -12.287 5.080 1.00 86.19 98 CYS A C 1
ATOM 785 O O . CYS A 1 98 ? -3.765 -12.494 4.211 1.00 86.19 98 CYS A O 1
ATOM 787 N N . LYS A 1 99 ? -1.626 -12.544 4.883 1.00 86.75 99 LYS A N 1
ATOM 788 C CA . LYS A 1 99 ? -1.033 -13.126 3.661 1.00 86.75 99 LYS A CA 1
ATOM 789 C C . LYS A 1 99 ? -1.200 -12.307 2.371 1.00 86.75 99 LYS A C 1
ATOM 791 O O . LYS A 1 99 ? -0.649 -12.693 1.344 1.00 86.75 99 LYS A O 1
ATOM 796 N N . ARG A 1 100 ? -1.878 -11.155 2.414 1.00 90.31 100 ARG A N 1
ATOM 797 C CA . ARG A 1 100 ? -1.957 -10.203 1.295 1.00 90.31 100 ARG A CA 1
ATOM 798 C C . ARG A 1 100 ? -0.582 -9.590 1.019 1.00 90.31 100 ARG A C 1
ATOM 800 O O . ARG A 1 100 ? 0.195 -9.360 1.951 1.00 90.31 100 ARG A O 1
ATOM 807 N N . HIS A 1 101 ? -0.305 -9.307 -0.253 1.00 91.75 101 HIS A N 1
ATOM 808 C CA . HIS A 1 101 ? 0.855 -8.508 -0.643 1.00 91.75 101 HIS A CA 1
ATOM 809 C C . HIS A 1 101 ? 0.506 -7.031 -0.474 1.00 91.75 101 HIS A C 1
ATOM 811 O O . HIS A 1 101 ? -0.474 -6.570 -1.052 1.00 91.75 101 HIS A O 1
ATOM 817 N N . ALA A 1 102 ? 1.280 -6.317 0.326 1.00 94.06 102 ALA A N 1
ATOM 818 C CA . ALA A 1 102 ? 1.146 -4.889 0.563 1.00 94.06 102 ALA A CA 1
ATOM 819 C C . ALA A 1 102 ? 2.377 -4.166 0.021 1.00 94.06 102 ALA A C 1
ATOM 821 O O . ALA A 1 102 ? 3.453 -4.753 0.040 1.00 94.06 102 ALA A O 1
ATOM 822 N N . LEU A 1 103 ? 2.223 -2.917 -0.427 1.00 92.81 103 LEU A N 1
ATOM 823 C CA . LEU A 1 103 ? 3.309 -2.131 -1.034 1.00 92.81 103 LEU A CA 1
ATOM 824 C C . LEU A 1 103 ? 4.496 -1.969 -0.085 1.00 92.81 103 LEU A C 1
ATOM 826 O O . LEU A 1 103 ? 5.632 -1.885 -0.520 1.00 92.81 103 LEU A O 1
ATOM 830 N N . HIS A 1 104 ? 4.221 -1.958 1.216 1.00 92.12 104 HIS A N 1
ATOM 831 C CA . HIS A 1 104 ? 5.231 -1.947 2.260 1.00 92.12 104 HIS A CA 1
ATOM 832 C C . HIS A 1 104 ? 4.699 -2.657 3.503 1.00 92.12 104 HIS A C 1
ATOM 834 O O . HIS A 1 104 ? 3.496 -2.619 3.764 1.00 92.12 104 HIS A O 1
ATOM 840 N N . LEU A 1 105 ? 5.569 -3.256 4.316 1.00 90.50 105 LEU A N 1
ATOM 841 C CA . LEU A 1 105 ? 5.196 -3.831 5.613 1.00 90.50 105 LEU A CA 1
ATOM 842 C C . LEU A 1 105 ? 5.820 -3.028 6.756 1.00 90.50 105 LEU A C 1
ATOM 844 O O . LEU A 1 105 ? 6.959 -2.591 6.663 1.00 90.50 105 LEU A O 1
ATOM 848 N N . LEU A 1 106 ? 5.095 -2.885 7.862 1.00 85.50 106 LEU A N 1
ATOM 849 C CA . LEU A 1 106 ? 5.620 -2.327 9.104 1.00 85.50 106 LEU A CA 1
ATOM 850 C C . LEU A 1 106 ? 6.645 -3.282 9.741 1.00 85.50 106 LEU A C 1
ATOM 852 O O . LEU A 1 106 ? 6.487 -4.503 9.677 1.00 85.50 106 LEU A O 1
ATOM 856 N N . GLY A 1 107 ? 7.651 -2.710 10.408 1.00 76.69 107 GLY A N 1
ATOM 857 C CA . GLY A 1 107 ? 8.728 -3.437 11.093 1.00 76.69 107 GLY A CA 1
ATOM 858 C C . GLY A 1 107 ? 10.055 -3.420 10.325 1.00 76.69 107 GLY A C 1
ATOM 859 O O . GLY A 1 107 ? 10.098 -3.113 9.135 1.00 76.69 107 GLY A O 1
ATOM 860 N N . LYS A 1 108 ? 11.165 -3.731 11.006 1.00 66.25 108 LYS A N 1
ATOM 861 C CA . LYS A 1 108 ? 12.495 -3.790 10.377 1.00 66.25 108 LYS A CA 1
ATOM 862 C C . LYS A 1 108 ? 12.736 -5.149 9.719 1.00 66.25 108 LYS A C 1
ATOM 864 O O . LYS A 1 108 ? 12.205 -6.174 10.145 1.00 66.25 108 LYS A O 1
ATOM 869 N N . HIS A 1 109 ? 13.563 -5.168 8.675 1.00 57.41 109 HIS A N 1
ATOM 870 C CA . HIS A 1 109 ? 14.052 -6.417 8.087 1.00 57.41 109 HIS A CA 1
ATOM 871 C C . HIS A 1 109 ? 15.019 -7.095 9.074 1.00 57.41 109 HIS A C 1
ATOM 873 O O . HIS A 1 109 ? 16.018 -6.499 9.468 1.00 57.41 109 HIS A O 1
ATOM 879 N N . GLY A 1 110 ? 14.692 -8.304 9.547 1.00 57.81 110 GLY A N 1
ATOM 880 C CA . GLY A 1 110 ? 15.475 -9.009 10.567 1.00 57.81 110 GLY A CA 1
ATOM 881 C C . GLY A 1 110 ? 14.811 -10.294 11.075 1.00 57.81 110 GLY A C 1
ATOM 882 O O . GLY A 1 110 ? 13.648 -10.570 10.781 1.00 57.81 110 GLY A O 1
ATOM 883 N N . ARG A 1 111 ? 15.559 -11.115 11.831 1.00 52.47 111 ARG A N 1
ATOM 884 C CA . ARG A 1 111 ? 15.136 -12.481 12.219 1.00 52.47 111 ARG A CA 1
ATOM 885 C C . ARG A 1 111 ? 14.025 -12.547 13.275 1.00 52.47 111 ARG A C 1
ATOM 887 O O . ARG A 1 111 ? 13.442 -13.615 13.430 1.00 52.47 111 ARG A O 1
ATOM 894 N N . PHE A 1 112 ? 13.713 -11.449 13.967 1.00 52.72 112 PHE A N 1
ATOM 895 C CA . PHE A 1 112 ? 12.849 -11.495 15.156 1.00 52.72 112 PHE A CA 1
ATOM 896 C C . PHE A 1 112 ? 11.634 -10.562 15.129 1.00 52.72 112 PHE A C 1
ATOM 898 O O . PHE A 1 112 ? 10.722 -10.784 15.919 1.00 52.72 112 PHE A O 1
ATOM 905 N N . ASP A 1 113 ? 11.553 -9.610 14.193 1.00 57.88 113 ASP A N 1
ATOM 906 C CA . ASP A 1 113 ? 10.393 -8.719 14.107 1.00 57.88 113 ASP A CA 1
ATOM 907 C C . ASP A 1 113 ? 9.346 -9.264 13.121 1.00 57.88 113 ASP A C 1
ATOM 909 O O . ASP A 1 113 ? 9.623 -9.439 11.924 1.00 57.88 113 ASP A O 1
ATOM 913 N N . PRO A 1 114 ? 8.121 -9.573 13.583 1.00 66.75 114 PRO A N 1
ATOM 914 C CA . PRO A 1 114 ? 7.035 -9.933 12.690 1.00 66.75 114 PRO A CA 1
ATOM 915 C C . PRO A 1 114 ? 6.637 -8.713 11.853 1.00 66.75 114 PRO A C 1
ATOM 917 O O . PRO A 1 114 ? 6.114 -7.732 12.365 1.00 66.75 114 PRO A O 1
ATOM 920 N N . ARG A 1 115 ? 6.850 -8.793 10.537 1.00 78.06 115 ARG A N 1
ATOM 921 C CA . ARG A 1 115 ? 6.348 -7.776 9.609 1.00 78.06 115 ARG A CA 1
ATOM 922 C C . ARG A 1 115 ? 4.870 -7.985 9.291 1.00 78.06 115 ARG A C 1
ATOM 924 O O . ARG A 1 115 ? 4.457 -9.083 8.894 1.00 78.06 115 ARG A O 1
ATOM 931 N N . TRP A 1 116 ? 4.091 -6.920 9.402 1.00 87.12 116 TRP A N 1
ATOM 932 C CA . TRP A 1 116 ? 2.657 -6.894 9.110 1.00 87.12 116 TRP A CA 1
ATOM 933 C C . TRP A 1 116 ? 2.301 -5.674 8.261 1.00 87.12 116 TRP A C 1
ATOM 935 O O . TRP A 1 116 ? 3.035 -4.693 8.226 1.00 87.12 116 TRP A O 1
ATOM 945 N N . CYS A 1 117 ? 1.187 -5.733 7.538 1.00 91.38 117 CYS A N 1
ATOM 946 C CA . CYS A 1 117 ? 0.706 -4.588 6.770 1.00 91.38 117 CYS A CA 1
ATOM 947 C C . CYS A 1 117 ? 0.115 -3.506 7.692 1.00 91.38 117 CYS A C 1
ATOM 949 O O . CYS A 1 117 ? -0.169 -3.778 8.858 1.00 91.38 117 CYS A O 1
ATOM 951 N N . LEU A 1 118 ? -0.100 -2.300 7.159 1.00 91.31 118 LEU A N 1
ATOM 952 C CA . LEU A 1 118 ? -0.725 -1.177 7.864 1.00 91.31 118 LEU A CA 1
ATOM 953 C C . LEU A 1 118 ? -2.055 -1.581 8.513 1.00 91.31 118 LEU A C 1
ATOM 955 O O . LEU A 1 118 ? -2.234 -1.379 9.708 1.00 91.31 118 LEU A O 1
ATOM 959 N N . GLU A 1 119 ? -2.935 -2.240 7.757 1.00 90.31 119 GLU A N 1
ATOM 960 C CA . GLU A 1 119 ? -4.248 -2.690 8.242 1.00 90.31 119 GLU A CA 1
ATOM 961 C C . GLU A 1 119 ? -4.124 -3.682 9.415 1.00 90.31 119 GLU A C 1
ATOM 963 O O . GLU A 1 119 ? -4.758 -3.518 10.452 1.00 90.31 119 GLU A O 1
ATOM 968 N N . CYS A 1 120 ? -3.241 -4.682 9.307 1.00 86.62 120 CYS A N 1
ATOM 969 C CA . CYS A 1 120 ? -2.981 -5.623 10.406 1.00 86.62 120 CYS A CA 1
ATOM 970 C C . CYS A 1 120 ? -2.246 -4.982 11.592 1.00 86.62 120 CYS A C 1
ATOM 972 O O . CYS A 1 120 ? -2.261 -5.553 12.677 1.00 86.62 120 CYS A O 1
ATOM 974 N N . GLY A 1 121 ? -1.595 -3.836 11.384 1.00 84.12 121 GLY A N 1
ATOM 975 C CA . GLY A 1 121 ? -0.995 -3.007 12.427 1.00 84.12 121 GLY A CA 1
ATOM 976 C C . GLY A 1 121 ? -1.968 -2.011 13.063 1.00 84.12 121 GLY A C 1
ATOM 977 O O . GLY A 1 121 ? -1.530 -1.222 13.898 1.00 84.12 121 GLY A O 1
ATOM 978 N N . GLY A 1 122 ? -3.247 -2.030 12.670 1.00 84.19 122 GLY A N 1
ATOM 979 C CA . GLY A 1 122 ? -4.290 -1.162 13.214 1.00 84.19 122 GLY A CA 1
ATOM 980 C C . GLY A 1 122 ? -4.447 0.184 12.499 1.00 84.19 122 GLY A C 1
ATOM 981 O O . GLY A 1 122 ? -5.150 1.048 12.999 1.00 84.19 122 GLY A O 1
ATOM 982 N N . ALA A 1 123 ? -3.826 0.407 11.341 1.00 87.75 123 ALA A N 1
ATOM 983 C CA . ALA A 1 123 ? -4.071 1.635 10.586 1.00 87.75 123 ALA A CA 1
ATOM 984 C C . ALA A 1 123 ? -5.484 1.642 9.979 1.00 87.75 123 ALA A C 1
ATOM 986 O O . ALA A 1 123 ? -5.919 0.656 9.379 1.00 87.75 123 ALA A O 1
ATOM 987 N N . SER A 1 124 ? -6.179 2.773 10.099 1.00 84.06 124 SER A N 1
ATOM 988 C CA . SER A 1 124 ? -7.511 2.991 9.524 1.00 84.06 124 SER A CA 1
ATOM 989 C C . SER A 1 124 ? -7.443 3.781 8.211 1.00 84.06 124 SER A C 1
ATOM 991 O O . SER A 1 124 ? -6.518 4.557 7.976 1.00 84.06 124 SER A O 1
ATOM 993 N N . GLY A 1 125 ? -8.414 3.571 7.315 1.00 86.94 125 GLY A N 1
ATOM 994 C CA . GLY A 1 125 ? -8.461 4.269 6.021 1.00 86.94 125 GLY A CA 1
ATOM 995 C C . GLY A 1 125 ? -7.314 3.900 5.072 1.00 86.94 125 GLY A C 1
ATOM 996 O O . GLY A 1 125 ? -6.894 4.715 4.250 1.00 86.94 125 GLY A O 1
ATOM 997 N N . VAL A 1 126 ? -6.771 2.688 5.199 1.00 92.19 126 VAL A N 1
ATOM 998 C CA . VAL A 1 126 ? -5.756 2.170 4.277 1.00 92.19 126 VAL A CA 1
ATOM 999 C C . VAL A 1 126 ? -6.398 1.988 2.893 1.00 92.19 126 VAL A C 1
ATOM 1001 O O . VAL A 1 126 ? -7.358 1.223 2.776 1.00 92.19 126 VAL A O 1
ATOM 1004 N N . PRO A 1 127 ? -5.908 2.667 1.842 1.00 94.44 127 PRO A N 1
ATOM 1005 C CA . PRO A 1 127 ? -6.540 2.632 0.529 1.00 94.44 127 PRO A CA 1
ATOM 1006 C C . PRO A 1 127 ? -6.363 1.269 -0.141 1.00 94.44 127 PRO A C 1
ATOM 1008 O O . PRO A 1 127 ? -5.364 0.582 0.068 1.00 94.44 127 PRO A O 1
ATOM 1011 N N . ALA A 1 128 ? -7.309 0.882 -0.998 1.00 93.62 128 ALA A N 1
ATOM 1012 C CA . ALA A 1 128 ? -7.295 -0.432 -1.645 1.00 93.62 128 ALA A CA 1
ATOM 1013 C C . ALA A 1 128 ? -5.999 -0.697 -2.432 1.00 93.62 128 ALA A C 1
ATOM 1015 O O . ALA A 1 128 ? -5.452 -1.797 -2.353 1.00 93.62 128 ALA A O 1
ATOM 1016 N N . TRP A 1 129 ? -5.469 0.329 -3.111 1.00 93.94 129 TRP A N 1
ATOM 1017 C CA . TRP A 1 129 ? -4.238 0.234 -3.900 1.00 93.94 129 TRP A CA 1
ATOM 1018 C C . TRP A 1 129 ? -3.002 -0.118 -3.070 1.00 93.94 129 TRP A C 1
ATOM 1020 O O . TRP A 1 129 ? -2.014 -0.592 -3.624 1.00 93.94 129 TRP A O 1
ATOM 1030 N N . TYR A 1 130 ? -3.025 0.073 -1.746 1.00 95.50 130 TYR A N 1
ATOM 1031 C CA . TYR A 1 130 ? -1.916 -0.324 -0.877 1.00 95.50 130 TYR A CA 1
ATOM 1032 C C . TYR A 1 130 ? -1.671 -1.838 -0.928 1.00 95.50 130 TYR A C 1
ATOM 1034 O O . TYR A 1 130 ? -0.550 -2.299 -0.708 1.00 95.50 130 TYR A O 1
ATOM 1042 N N . PHE A 1 131 ? -2.699 -2.618 -1.258 1.00 94.19 131 PHE A N 1
ATOM 1043 C CA . PHE A 1 131 ? -2.577 -4.045 -1.488 1.00 94.19 131 PHE A CA 1
ATOM 1044 C C . PHE A 1 131 ? -2.472 -4.347 -2.977 1.00 94.19 131 PHE A C 1
ATOM 1046 O O . PHE A 1 131 ? -3.183 -3.783 -3.801 1.00 94.19 131 PHE A O 1
ATOM 1053 N N . HIS A 1 132 ? -1.585 -5.275 -3.315 1.00 91.25 132 HIS A N 1
ATOM 1054 C CA . HIS A 1 132 ? -1.407 -5.701 -4.688 1.00 91.25 132 HIS A CA 1
ATOM 1055 C C . HIS A 1 132 ? -2.579 -6.579 -5.121 1.00 91.25 132 HIS A C 1
ATOM 1057 O O . HIS A 1 132 ? -2.817 -7.636 -4.526 1.00 91.25 132 HIS A O 1
ATOM 1063 N N . ASP A 1 133 ? -3.251 -6.176 -6.193 1.00 84.12 133 ASP A N 1
ATOM 1064 C CA . ASP A 1 133 ? -4.205 -7.021 -6.893 1.00 84.12 133 ASP A CA 1
ATOM 1065 C C . ASP A 1 133 ? -3.486 -7.814 -7.992 1.00 84.12 133 ASP A C 1
ATOM 1067 O O . ASP A 1 133 ? -2.933 -7.252 -8.939 1.00 84.12 133 ASP A O 1
ATOM 1071 N N . ARG A 1 134 ? -3.454 -9.141 -7.835 1.00 72.94 134 ARG A N 1
ATOM 1072 C CA . ARG A 1 134 ? -2.854 -10.045 -8.826 1.00 72.94 134 ARG A CA 1
ATOM 1073 C C . ARG A 1 134 ? -3.780 -10.304 -10.014 1.00 72.94 134 ARG A C 1
ATOM 1075 O O . ARG A 1 134 ? -3.269 -10.604 -11.089 1.00 72.94 134 ARG A O 1
ATOM 1082 N N . ASN A 1 135 ? -5.094 -10.227 -9.805 1.00 68.12 135 ASN A N 1
ATOM 1083 C CA . ASN A 1 135 ? -6.108 -10.677 -10.757 1.00 68.12 135 ASN A CA 1
ATOM 1084 C C . ASN A 1 135 ? -6.599 -9.537 -11.656 1.00 68.12 135 ASN A C 1
ATOM 1086 O O . ASN A 1 135 ? -6.984 -9.795 -12.790 1.00 68.12 135 ASN A O 1
ATOM 1090 N N . ALA A 1 136 ? -6.545 -8.293 -11.183 1.00 63.88 136 ALA A N 1
ATOM 1091 C CA . ALA A 1 136 ? -6.928 -7.111 -11.953 1.00 63.88 136 ALA A CA 1
ATOM 1092 C C . ALA A 1 136 ? -5.781 -6.582 -12.844 1.00 63.88 136 ALA A C 1
ATOM 1094 O O . ALA A 1 136 ? -5.361 -5.444 -12.693 1.00 63.88 136 ALA A O 1
ATOM 1095 N N . ASP A 1 137 ? -5.248 -7.394 -13.766 1.00 57.75 137 ASP A N 1
ATOM 1096 C CA . ASP A 1 137 ? -4.341 -6.944 -14.852 1.00 57.75 137 ASP A CA 1
ATOM 1097 C C . ASP A 1 137 ? -2.841 -6.803 -14.529 1.00 57.75 137 ASP A C 1
ATOM 1099 O O . ASP A 1 137 ? -2.085 -6.108 -15.224 1.00 57.75 137 ASP A O 1
ATOM 1103 N N . CYS A 1 138 ? -2.326 -7.508 -13.517 1.00 74.25 138 CYS A N 1
ATOM 1104 C CA . CYS A 1 138 ? -0.880 -7.533 -13.309 1.00 74.25 138 CYS A CA 1
ATOM 1105 C C . CYS A 1 138 ? -0.164 -8.497 -14.275 1.00 74.25 138 CYS A C 1
ATOM 1107 O O . CYS A 1 138 ? 0.150 -9.638 -13.927 1.00 74.25 138 CYS A O 1
ATOM 1109 N N . SER A 1 139 ? 0.222 -7.991 -15.450 1.00 74.75 139 SER A N 1
ATOM 1110 C CA . SER A 1 139 ? 1.015 -8.709 -16.472 1.00 74.75 139 SER A CA 1
ATOM 1111 C C . SER A 1 139 ? 2.353 -9.295 -15.988 1.00 74.75 139 SER A C 1
ATOM 1113 O O . SER A 1 139 ? 2.971 -10.096 -16.682 1.00 74.75 139 SER A O 1
ATOM 1115 N N . LEU A 1 140 ? 2.817 -8.906 -14.795 1.00 75.44 140 LEU A N 1
ATOM 1116 C CA . LEU A 1 140 ? 4.049 -9.409 -14.181 1.00 75.44 140 LEU A CA 1
ATOM 1117 C C . LEU A 1 140 ? 3.802 -10.564 -13.205 1.00 75.44 140 LEU A C 1
ATOM 1119 O O . LEU A 1 140 ? 4.726 -11.323 -12.917 1.00 75.44 140 LEU A O 1
ATOM 1123 N N . CYS A 1 141 ? 2.583 -10.698 -12.678 1.00 76.06 141 CYS A N 1
ATOM 1124 C CA . CYS A 1 141 ? 2.204 -11.752 -11.735 1.00 76.06 141 CYS A CA 1
ATOM 1125 C C . CYS A 1 141 ? 1.598 -12.980 -12.429 1.00 76.06 141 CYS A C 1
ATOM 1127 O O . CYS A 1 141 ? 1.615 -14.054 -11.836 1.00 76.06 141 CYS A O 1
ATOM 1129 N N . GLY A 1 142 ? 1.131 -12.827 -13.674 1.00 60.97 142 GLY A N 1
ATOM 1130 C CA . GLY A 1 142 ? 0.629 -13.890 -14.551 1.00 60.97 142 GLY A CA 1
ATOM 1131 C C . GLY A 1 142 ? 1.700 -14.500 -15.462 1.00 60.97 142 GLY A C 1
ATOM 1132 O O . GLY A 1 142 ? 1.590 -14.414 -16.682 1.00 60.97 142 GLY A O 1
ATOM 1133 N N . LYS A 1 143 ? 2.734 -15.087 -14.856 1.00 45.56 143 LYS A N 1
ATOM 1134 C CA . LYS A 1 143 ? 3.599 -16.132 -15.426 1.00 45.56 143 LYS A CA 1
ATOM 1135 C C . LYS A 1 143 ? 4.013 -17.056 -14.292 1.00 45.56 143 LYS A C 1
ATOM 1137 O O . LYS A 1 143 ? 4.418 -16.505 -13.229 1.00 45.56 143 LYS A O 1
#

Radius of gyration: 20.75 Å; chains: 1; bounding box: 47×40×72 Å